Protein AF-A0AAW2VK98-F1 (afdb_monomer_lite)

Radius of gyration: 33.74 Å; chains: 1; bounding box: 53×31×109 Å

pLDDT: mean 71.26, std 14.35, range [47.94, 94.5]

InterPro domains:
  IPR008906 HAT, C-terminal dimerisation domain [PF05699] (1-48)
  IPR012337 Ribonuclease H-like superfamily [SSF53098] (1-50)

Sequence (83 aa):
MARDVLAVPVSTVASEFAFSTGGRVLDAFRSSLSPKIVQALICTQDWLRKDSKPISIEEDLSELEVVEKELMKLGVDSTIIDI

Structure (mmCIF, N/CA/C/O backbone):
data_AF-A0AAW2VK98-F1
#
_entry.id   AF-A0AAW2VK98-F1
#
loop_
_atom_site.group_PDB
_atom_site.id
_atom_site.type_symbol
_atom_site.label_atom_id
_atom_site.label_alt_id
_atom_site.label_comp_id
_atom_site.label_asym_id
_atom_site.label_entity_id
_atom_site.label_seq_id
_atom_site.pdbx_PDB_ins_code
_atom_site.Cartn_x
_atom_site.Cartn_y
_atom_site.Cartn_z
_atom_site.occupancy
_atom_site.B_iso_or_equiv
_atom_site.auth_seq_id
_atom_site.auth_comp_id
_atom_site.auth_asym_id
_atom_site.auth_atom_id
_atom_site.pdbx_PDB_model_num
ATOM 1 N N . MET A 1 1 ? 30.016 20.018 -67.929 1.00 51.88 1 MET A N 1
ATOM 2 C CA . MET A 1 1 ? 30.074 20.775 -66.661 1.00 51.88 1 MET A CA 1
ATOM 3 C C . MET A 1 1 ? 28.758 20.562 -65.934 1.00 51.88 1 MET A C 1
ATOM 5 O O . MET A 1 1 ? 27.780 21.217 -66.264 1.00 51.88 1 MET A O 1
ATOM 9 N N . ALA A 1 2 ? 28.711 19.577 -65.041 1.00 49.59 2 ALA A N 1
ATOM 10 C CA . ALA A 1 2 ? 27.538 19.275 -64.229 1.00 49.59 2 ALA A CA 1
ATOM 11 C C . ALA A 1 2 ? 27.800 19.812 -62.821 1.00 49.59 2 ALA A C 1
ATOM 13 O O . ALA A 1 2 ? 28.892 19.639 -62.286 1.00 49.59 2 ALA A O 1
ATOM 14 N N . ARG A 1 3 ? 26.841 20.571 -62.294 1.00 53.97 3 ARG A N 1
ATOM 15 C CA . ARG A 1 3 ? 26.923 21.199 -60.979 1.00 53.97 3 ARG A CA 1
ATOM 16 C C . ARG A 1 3 ? 26.503 20.164 -59.948 1.00 53.97 3 ARG A C 1
ATOM 18 O O . ARG A 1 3 ? 25.318 19.853 -59.875 1.00 53.97 3 ARG A O 1
ATOM 25 N N . ASP A 1 4 ? 27.460 19.645 -59.189 1.00 56.72 4 ASP A N 1
ATOM 26 C CA . ASP A 1 4 ? 27.158 18.785 -58.052 1.00 56.72 4 ASP A CA 1
ATOM 27 C C . ASP A 1 4 ? 26.420 19.606 -56.996 1.00 56.72 4 ASP A C 1
ATOM 29 O O . ASP A 1 4 ? 26.952 20.514 -56.355 1.00 56.72 4 ASP A O 1
ATOM 33 N N . VAL A 1 5 ? 25.128 19.312 -56.894 1.00 57.75 5 VAL A N 1
ATOM 34 C CA . VAL A 1 5 ? 24.233 19.799 -55.857 1.00 57.75 5 VAL A CA 1
ATOM 35 C C . VAL A 1 5 ? 24.725 19.187 -54.553 1.00 57.75 5 VAL A C 1
ATOM 37 O O . VAL A 1 5 ? 24.621 17.979 -54.353 1.00 57.75 5 VAL A O 1
ATOM 40 N N . LEU A 1 6 ? 25.279 20.021 -53.672 1.00 54.84 6 LEU A N 1
ATOM 41 C CA . LEU A 1 6 ? 25.596 19.655 -52.294 1.00 54.84 6 LEU A CA 1
ATOM 42 C C . LEU A 1 6 ? 24.284 19.359 -51.558 1.00 54.84 6 LEU A C 1
ATOM 44 O O . LEU A 1 6 ? 23.699 20.223 -50.907 1.00 54.84 6 LEU A O 1
ATOM 48 N N . ALA A 1 7 ? 23.792 18.132 -51.713 1.00 56.75 7 ALA A N 1
ATOM 49 C CA . ALA A 1 7 ? 22.702 17.600 -50.924 1.00 56.75 7 ALA A CA 1
ATOM 50 C C . ALA A 1 7 ? 23.215 17.444 -49.490 1.00 56.75 7 ALA A C 1
ATOM 52 O O . ALA A 1 7 ? 23.945 16.506 -49.173 1.00 56.75 7 ALA A O 1
ATOM 53 N N . VAL A 1 8 ? 22.861 18.396 -48.626 1.00 59.03 8 VAL A N 1
ATOM 54 C CA . VAL A 1 8 ? 22.958 18.208 -47.178 1.00 59.03 8 VAL A CA 1
ATOM 55 C C . VAL A 1 8 ? 22.187 16.924 -46.869 1.00 59.03 8 VAL A C 1
ATOM 57 O O . VAL A 1 8 ? 20.996 16.866 -47.193 1.00 59.03 8 VAL A O 1
ATOM 60 N N . PRO A 1 9 ? 22.810 15.881 -46.295 1.00 53.69 9 PRO A N 1
ATOM 61 C CA . PRO A 1 9 ? 22.048 14.725 -45.875 1.00 53.69 9 PRO A CA 1
ATOM 62 C C . PRO A 1 9 ? 21.106 15.215 -44.779 1.00 53.69 9 PRO A C 1
ATOM 64 O O . PRO A 1 9 ? 21.542 15.586 -43.689 1.00 53.69 9 PRO A O 1
ATOM 67 N N . VAL A 1 10 ? 19.806 15.264 -45.081 1.00 55.62 10 VAL A N 1
ATOM 68 C CA . VAL A 1 10 ? 18.776 15.353 -44.050 1.00 55.62 10 VAL A CA 1
ATOM 69 C C . VAL A 1 10 ? 18.993 14.119 -43.192 1.00 55.62 10 VAL A C 1
ATOM 71 O O . VAL A 1 10 ? 18.688 12.999 -43.607 1.00 55.62 10 VAL A O 1
ATOM 74 N N . SER A 1 11 ? 19.601 14.317 -42.023 1.00 54.28 11 SER A N 1
ATOM 75 C CA . SER A 1 11 ? 19.696 13.302 -40.988 1.00 54.28 11 SER A CA 1
ATOM 76 C C . SER A 1 11 ? 18.276 13.039 -40.508 1.00 54.28 11 SER A C 1
ATOM 78 O O . SER A 1 11 ? 17.777 13.602 -39.540 1.00 54.28 11 SER A O 1
ATOM 80 N N . THR A 1 12 ? 17.585 12.180 -41.246 1.00 58.53 12 THR A N 1
ATOM 81 C CA . THR A 1 12 ? 16.355 11.563 -40.784 1.00 58.53 12 THR A CA 1
ATOM 82 C C . THR A 1 12 ? 16.793 10.557 -39.732 1.00 58.53 12 THR A C 1
ATOM 84 O O . THR A 1 12 ? 16.916 9.365 -39.995 1.00 58.53 12 THR A O 1
ATOM 87 N N . VAL A 1 13 ? 17.119 11.048 -38.535 1.00 56.44 13 VAL A N 1
ATOM 88 C CA . VAL A 1 13 ? 17.089 10.202 -37.350 1.00 56.44 13 VAL A CA 1
ATOM 89 C C . VAL A 1 13 ? 15.632 9.781 -37.252 1.00 56.44 13 VAL A C 1
ATOM 91 O O . VAL A 1 13 ? 14.769 10.609 -36.965 1.00 56.44 13 VAL A O 1
ATOM 94 N N . ALA A 1 14 ? 15.352 8.531 -37.625 1.00 60.72 14 ALA A N 1
ATOM 95 C CA . ALA A 1 14 ? 14.014 7.967 -37.591 1.00 60.72 14 ALA A CA 1
ATOM 96 C C . ALA A 1 14 ? 13.402 8.292 -36.224 1.00 60.72 14 ALA A C 1
ATOM 98 O O . ALA A 1 14 ? 13.937 7.877 -35.192 1.00 60.72 14 ALA A O 1
ATOM 99 N N . SER A 1 15 ? 12.313 9.068 -36.200 1.00 55.28 15 SER A N 1
ATOM 100 C CA . SER A 1 15 ? 11.673 9.474 -34.940 1.00 55.28 15 SER A CA 1
ATOM 101 C C . SER A 1 15 ? 11.258 8.257 -34.105 1.00 55.28 15 SER A C 1
ATOM 103 O O . SER A 1 15 ? 11.128 8.344 -32.888 1.00 55.28 15 SER A O 1
ATOM 105 N N . GLU A 1 16 ? 11.123 7.106 -34.760 1.00 55.69 16 GLU A N 1
ATOM 106 C CA . GLU A 1 16 ? 10.866 5.801 -34.174 1.00 55.69 16 GLU A CA 1
ATOM 107 C C . GLU A 1 16 ? 11.949 5.339 -33.184 1.00 55.69 16 GLU A C 1
ATOM 109 O O . GLU A 1 16 ? 11.614 4.655 -32.227 1.00 55.69 16 GLU A O 1
ATOM 114 N N . PHE A 1 17 ? 13.221 5.748 -33.320 1.00 57.50 17 PHE A N 1
ATOM 115 C CA . PHE A 1 17 ? 14.276 5.326 -32.383 1.00 57.50 17 PHE A CA 1
ATOM 116 C C . PHE A 1 17 ? 14.306 6.177 -31.105 1.00 57.50 17 PHE A C 1
ATOM 118 O O . PHE A 1 17 ? 14.406 5.643 -30.003 1.00 57.50 17 PHE A O 1
ATOM 125 N N . ALA A 1 18 ? 14.159 7.501 -31.230 1.00 58.62 18 ALA A N 1
ATOM 126 C CA . ALA A 1 18 ? 14.150 8.415 -30.083 1.00 58.62 18 ALA A CA 1
ATOM 127 C C . ALA A 1 18 ? 12.863 8.307 -29.240 1.00 58.62 18 ALA A C 1
ATOM 129 O O . ALA A 1 18 ? 12.889 8.560 -28.036 1.00 58.62 18 ALA A O 1
ATOM 130 N N . PHE A 1 19 ? 11.751 7.886 -29.856 1.00 56.91 19 PHE A N 1
ATOM 131 C CA . PHE A 1 19 ? 10.473 7.626 -29.184 1.00 56.91 19 PHE A CA 1
ATOM 132 C C . PHE A 1 19 ? 10.148 6.138 -29.030 1.00 56.91 19 PHE A C 1
ATOM 134 O O . PHE A 1 19 ? 9.030 5.811 -28.630 1.00 56.91 19 PHE A O 1
ATOM 141 N N . SER A 1 20 ? 11.101 5.230 -29.274 1.00 60.19 20 SER A N 1
ATOM 142 C CA . SER A 1 20 ? 10.881 3.811 -29.001 1.00 60.19 20 SER A CA 1
ATOM 143 C C . SER A 1 20 ? 10.695 3.611 -27.498 1.00 60.19 20 SER A C 1
ATOM 145 O O . SER A 1 20 ? 11.630 3.562 -26.699 1.00 60.19 20 SER A O 1
ATOM 147 N N . THR A 1 21 ? 9.444 3.472 -27.082 1.00 59.44 21 THR A N 1
ATOM 148 C CA . THR A 1 21 ? 9.086 2.834 -25.815 1.00 59.44 21 THR A CA 1
ATOM 149 C C . THR A 1 21 ? 9.369 1.331 -25.846 1.00 59.44 21 THR A C 1
ATOM 151 O O . THR A 1 21 ? 9.262 0.693 -24.804 1.00 59.44 21 THR A O 1
ATOM 154 N N . GLY A 1 22 ? 9.814 0.777 -26.983 1.00 59.44 22 GLY A N 1
ATOM 155 C CA . GLY A 1 22 ? 10.115 -0.641 -27.196 1.00 59.44 22 GLY A CA 1
ATOM 156 C C . GLY A 1 22 ? 11.235 -1.226 -26.328 1.00 59.44 22 GLY A C 1
ATOM 157 O O . GLY A 1 22 ? 11.453 -2.430 -26.370 1.00 59.44 22 GLY A O 1
ATOM 158 N N . GLY A 1 23 ? 11.918 -0.414 -25.514 1.00 57.25 23 GLY A N 1
ATOM 159 C CA . GLY A 1 23 ? 12.864 -0.871 -24.484 1.00 57.25 23 GLY A CA 1
ATOM 160 C C . GLY A 1 23 ? 12.471 -0.518 -23.045 1.00 57.25 23 GLY A C 1
ATOM 161 O O . GLY A 1 23 ? 13.172 -0.891 -22.112 1.00 57.25 23 GLY A O 1
ATOM 162 N N . ARG A 1 24 ? 11.363 0.206 -22.832 1.00 61.56 24 ARG A N 1
ATOM 163 C CA . ARG A 1 24 ? 10.873 0.591 -21.497 1.00 61.56 24 ARG A CA 1
ATOM 164 C C . ARG A 1 24 ? 9.779 -0.358 -21.025 1.00 61.56 24 ARG A C 1
ATOM 166 O O . ARG A 1 24 ? 8.738 0.070 -20.536 1.00 61.56 24 ARG A O 1
ATOM 173 N N . VAL A 1 25 ? 10.023 -1.656 -21.154 1.00 61.34 25 VAL A N 1
ATOM 174 C CA . VAL A 1 25 ? 9.318 -2.616 -20.310 1.00 61.34 25 VAL A CA 1
ATOM 175 C C . VAL A 1 25 ? 9.996 -2.503 -18.954 1.00 61.34 25 VAL A C 1
ATOM 177 O O . VAL A 1 25 ? 11.177 -2.820 -18.818 1.00 61.34 25 VAL A O 1
ATOM 180 N N . LEU A 1 26 ? 9.285 -1.962 -17.964 1.00 60.78 26 LEU A N 1
ATOM 181 C CA . LEU A 1 26 ? 9.661 -2.180 -16.573 1.00 60.78 26 LEU A CA 1
ATOM 182 C C . LEU A 1 26 ? 9.684 -3.697 -16.412 1.00 60.78 26 LEU A C 1
ATOM 184 O O . LEU A 1 26 ? 8.634 -4.332 -16.461 1.00 60.78 26 LEU A O 1
ATOM 188 N N . ASP A 1 27 ? 10.888 -4.265 -16.377 1.00 62.31 27 ASP A N 1
ATOM 189 C CA . ASP A 1 27 ? 11.104 -5.698 -16.219 1.00 62.31 27 ASP A CA 1
ATOM 190 C C . ASP A 1 27 ? 10.169 -6.230 -15.122 1.00 62.31 27 ASP A C 1
ATOM 192 O O . ASP A 1 27 ? 9.940 -5.541 -14.124 1.00 62.31 27 ASP A O 1
ATOM 196 N N . ALA A 1 28 ? 9.583 -7.415 -15.301 1.00 61.16 28 ALA A N 1
ATOM 197 C CA . ALA A 1 28 ? 8.547 -7.923 -14.396 1.00 61.16 28 ALA A CA 1
ATOM 198 C C . ALA A 1 28 ? 9.031 -7.969 -12.932 1.00 61.16 28 ALA A C 1
ATOM 200 O O . ALA A 1 28 ? 8.239 -7.783 -12.009 1.00 61.16 28 ALA A O 1
ATOM 201 N N . PHE A 1 29 ? 10.346 -8.107 -12.727 1.00 60.34 29 PHE A N 1
ATOM 202 C CA . PHE A 1 29 ? 11.017 -8.026 -11.428 1.00 60.34 29 PHE A CA 1
ATOM 203 C C . PHE A 1 29 ? 11.134 -6.601 -10.860 1.00 60.34 29 PHE A C 1
ATOM 205 O O . PHE A 1 29 ? 11.198 -6.423 -9.646 1.00 60.34 29 PHE A O 1
ATOM 212 N N . ARG A 1 30 ? 11.132 -5.561 -11.703 1.00 59.41 30 ARG A N 1
ATOM 213 C CA . ARG A 1 30 ? 11.078 -4.149 -11.286 1.00 59.41 30 ARG A CA 1
ATOM 214 C C . ARG A 1 30 ? 9.659 -3.651 -11.007 1.00 59.41 30 ARG A C 1
ATOM 216 O O . ARG A 1 30 ? 9.513 -2.684 -10.263 1.00 59.41 30 ARG A O 1
ATOM 223 N N . SER A 1 31 ? 8.640 -4.299 -11.572 1.00 66.31 31 SER A N 1
ATOM 224 C CA . SER A 1 31 ? 7.223 -4.038 -11.268 1.00 66.31 31 SER A CA 1
ATOM 225 C C . SER A 1 31 ? 6.635 -4.975 -10.207 1.00 66.31 31 SER A C 1
ATOM 227 O O . SER A 1 31 ? 5.510 -4.748 -9.762 1.00 66.31 31 SER A O 1
ATOM 229 N N . SER A 1 32 ? 7.365 -6.008 -9.771 1.00 78.31 32 SER A N 1
ATOM 230 C CA . SER A 1 32 ? 6.893 -6.906 -8.717 1.00 78.31 32 SER A CA 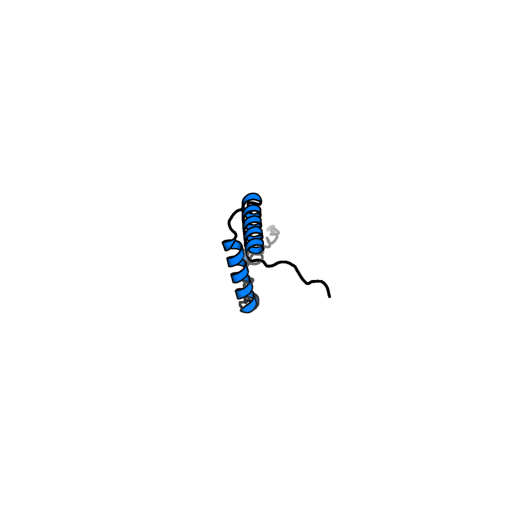1
ATOM 231 C C . SER A 1 32 ? 6.967 -6.231 -7.351 1.00 78.31 32 SER A C 1
ATOM 233 O O . SER A 1 32 ? 8.039 -5.843 -6.884 1.00 78.31 32 SER A O 1
ATOM 235 N N . LEU A 1 33 ? 5.822 -6.128 -6.687 1.00 84.50 33 LEU A N 1
ATOM 236 C CA . LEU A 1 33 ? 5.742 -5.755 -5.283 1.00 84.50 33 LEU A CA 1
ATOM 237 C C . LEU A 1 33 ? 5.842 -7.016 -4.424 1.00 84.50 33 LEU A C 1
ATOM 239 O O . LEU A 1 33 ? 5.320 -8.071 -4.789 1.00 84.50 33 LEU A O 1
ATOM 243 N N . SER A 1 34 ? 6.481 -6.913 -3.258 1.00 88.75 34 SER A N 1
ATOM 244 C CA . SER A 1 34 ? 6.427 -8.012 -2.294 1.00 88.75 34 SER A CA 1
ATOM 245 C C . SER A 1 34 ? 4.974 -8.229 -1.839 1.00 88.75 34 SER A C 1
ATOM 247 O O . SER A 1 34 ? 4.221 -7.253 -1.737 1.00 88.75 34 SER A O 1
ATOM 249 N N . PRO A 1 35 ? 4.561 -9.468 -1.507 1.00 90.69 35 PRO A N 1
ATOM 250 C CA . PRO A 1 35 ? 3.192 -9.746 -1.063 1.00 90.69 35 PRO A CA 1
ATOM 251 C C . PRO A 1 35 ? 2.733 -8.851 0.096 1.00 90.69 35 PRO A C 1
ATOM 253 O O . PRO A 1 35 ? 1.592 -8.399 0.127 1.00 90.69 35 PRO A O 1
ATOM 256 N N . LYS A 1 36 ? 3.657 -8.508 1.005 1.00 92.88 36 LYS A N 1
ATOM 257 C CA . LYS A 1 36 ? 3.408 -7.587 2.120 1.00 92.88 36 LYS A CA 1
ATOM 258 C C . LYS A 1 36 ? 3.032 -6.178 1.650 1.00 92.88 36 LYS A C 1
ATOM 260 O O . LYS A 1 36 ? 2.132 -5.572 2.223 1.00 92.88 36 LYS A O 1
ATOM 265 N N . ILE A 1 37 ? 3.711 -5.653 0.627 1.00 93.56 37 ILE A N 1
ATOM 266 C CA . ILE A 1 37 ? 3.417 -4.321 0.080 1.00 93.56 37 ILE A CA 1
ATOM 267 C C . ILE A 1 37 ? 2.065 -4.338 -0.637 1.00 93.56 37 ILE A C 1
ATOM 269 O O . ILE A 1 37 ? 1.268 -3.430 -0.435 1.00 93.56 37 ILE A O 1
ATOM 273 N N . VAL A 1 38 ? 1.770 -5.387 -1.411 1.00 92.50 38 VAL A N 1
ATOM 274 C CA . VAL A 1 38 ? 0.464 -5.534 -2.076 1.00 92.50 38 VAL A CA 1
ATOM 275 C C . VAL A 1 38 ? -0.669 -5.561 -1.051 1.00 92.50 38 VAL A C 1
ATOM 277 O O . VAL A 1 38 ? -1.638 -4.823 -1.195 1.00 92.50 38 VAL A O 1
ATOM 280 N N . GLN A 1 39 ? -0.527 -6.349 0.016 1.00 93.94 39 GLN A N 1
ATOM 281 C CA . GLN A 1 39 ? -1.527 -6.422 1.078 1.00 93.94 39 GLN A CA 1
ATOM 282 C C . GLN A 1 39 ? -1.717 -5.069 1.775 1.00 93.94 39 GLN A C 1
ATOM 284 O O . GLN A 1 39 ? -2.853 -4.650 1.971 1.00 93.94 39 GLN A O 1
ATOM 289 N N . ALA A 1 40 ? -0.630 -4.359 2.099 1.00 94.50 40 ALA A N 1
ATOM 290 C CA . ALA A 1 40 ? -0.722 -3.028 2.694 1.00 94.50 40 ALA A CA 1
ATOM 291 C C . ALA A 1 40 ? -1.487 -2.052 1.785 1.00 94.50 40 ALA A C 1
ATOM 293 O O . ALA A 1 40 ? -2.385 -1.361 2.255 1.00 94.50 40 ALA A O 1
ATOM 294 N N . LEU A 1 41 ? -1.193 -2.049 0.481 1.00 93.50 41 LEU A N 1
ATOM 295 C CA . LEU A 1 41 ? -1.879 -1.192 -0.490 1.00 93.50 41 LEU A CA 1
ATOM 296 C C . LEU A 1 41 ? -3.373 -1.516 -0.609 1.00 93.50 41 LEU A C 1
ATOM 298 O O . LEU A 1 41 ? -4.183 -0.593 -0.668 1.00 93.50 41 LEU A O 1
ATOM 302 N N . ILE A 1 42 ? -3.741 -2.801 -0.620 1.00 93.62 42 ILE A N 1
ATOM 303 C CA . ILE A 1 42 ? -5.146 -3.233 -0.658 1.00 93.62 42 ILE A CA 1
ATOM 304 C C . ILE A 1 42 ? -5.865 -2.793 0.620 1.00 93.62 42 ILE A C 1
ATOM 306 O O . ILE A 1 42 ? -6.887 -2.123 0.531 1.00 93.62 42 ILE A O 1
ATOM 310 N N . CYS A 1 43 ? -5.301 -3.068 1.800 1.00 92.00 43 CYS A N 1
ATOM 311 C CA . CYS A 1 43 ? -5.908 -2.666 3.069 1.00 92.00 43 CYS A CA 1
ATOM 312 C C . CYS A 1 43 ? -6.088 -1.143 3.174 1.00 92.00 43 CYS A C 1
ATOM 314 O O . CYS A 1 43 ? -7.134 -0.682 3.623 1.00 92.00 43 CYS A O 1
ATOM 316 N N . THR A 1 44 ? -5.100 -0.351 2.741 1.00 89.88 44 THR A N 1
ATOM 317 C CA . THR A 1 44 ? -5.216 1.115 2.715 1.00 89.88 44 THR A CA 1
ATOM 318 C C . THR A 1 44 ? -6.275 1.581 1.720 1.00 89.88 44 THR A C 1
ATOM 320 O O . THR A 1 44 ? -7.042 2.488 2.030 1.00 89.88 44 THR A O 1
ATOM 323 N N . GLN A 1 45 ? -6.355 0.968 0.537 1.00 89.12 45 GLN A N 1
ATOM 324 C CA . GLN A 1 45 ? -7.399 1.288 -0.435 1.00 89.12 45 GLN A CA 1
ATOM 325 C C . GLN A 1 45 ? -8.796 0.967 0.109 1.00 89.12 45 GLN A C 1
ATOM 327 O O . GLN A 1 45 ? -9.702 1.783 -0.043 1.00 89.12 45 GLN A O 1
ATOM 332 N N . ASP A 1 46 ? -8.969 -0.191 0.742 1.00 88.56 46 ASP A N 1
ATOM 333 C CA . ASP A 1 46 ? -10.241 -0.604 1.335 1.00 88.56 46 ASP A CA 1
ATOM 334 C C . ASP A 1 46 ? -10.648 0.323 2.484 1.00 88.56 46 ASP A C 1
ATOM 336 O O . ASP A 1 46 ? -11.811 0.715 2.568 1.00 88.56 46 ASP A O 1
ATOM 340 N N . TRP A 1 47 ? -9.688 0.748 3.313 1.00 87.25 47 TRP A N 1
ATOM 341 C CA . TRP A 1 47 ? -9.908 1.752 4.354 1.00 87.25 47 TRP A CA 1
ATOM 342 C C . TRP A 1 47 ? -10.399 3.082 3.766 1.00 87.25 47 TRP A C 1
ATOM 344 O O . TRP A 1 47 ? -11.467 3.566 4.127 1.00 87.25 47 TRP A O 1
ATOM 354 N N . LEU A 1 48 ? -9.671 3.637 2.792 1.00 83.56 48 LEU A N 1
ATOM 355 C CA . LEU A 1 48 ? -10.023 4.914 2.159 1.00 83.56 48 LEU A CA 1
ATOM 356 C C . LEU A 1 48 ? -11.371 4.868 1.429 1.00 83.56 48 LEU A C 1
ATOM 358 O O . LEU A 1 48 ? -12.061 5.878 1.337 1.00 83.56 48 LEU A O 1
ATOM 362 N N . ARG A 1 49 ? -11.756 3.705 0.891 1.00 83.12 49 ARG A N 1
ATOM 363 C CA . ARG A 1 49 ? -13.068 3.513 0.256 1.00 83.12 49 ARG A CA 1
ATOM 364 C C . ARG A 1 49 ? -14.200 3.389 1.268 1.00 83.12 49 ARG A C 1
ATOM 366 O O . ARG A 1 49 ? -15.314 3.812 0.965 1.00 83.12 49 ARG A O 1
ATOM 373 N N . LYS A 1 50 ? -13.936 2.805 2.438 1.00 74.44 50 LYS A N 1
ATOM 374 C CA . LYS A 1 50 ? -14.920 2.675 3.517 1.00 74.44 50 LYS A CA 1
ATOM 375 C C . LYS A 1 50 ? -15.327 4.044 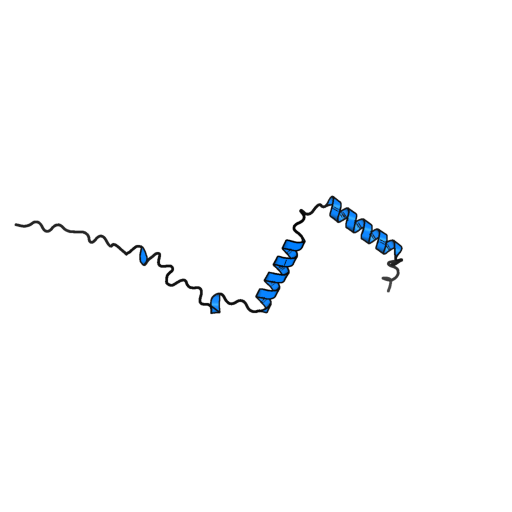4.070 1.00 74.44 50 LYS A C 1
ATOM 377 O O . LYS A 1 50 ? -16.508 4.251 4.334 1.00 74.44 50 LYS A O 1
ATOM 382 N N . ASP A 1 51 ? -14.386 4.985 4.112 1.00 66.12 51 ASP A N 1
ATOM 383 C CA . ASP A 1 51 ? -14.594 6.352 4.603 1.00 66.12 51 ASP A CA 1
ATOM 384 C C . ASP A 1 51 ? -14.973 7.341 3.480 1.00 66.12 51 ASP A C 1
ATOM 386 O O . ASP A 1 51 ? -14.720 8.537 3.571 1.00 66.12 51 ASP A O 1
ATOM 390 N N . SER A 1 52 ? -15.614 6.878 2.397 1.00 62.81 52 SER A N 1
ATOM 391 C CA . SER A 1 52 ? -16.074 7.745 1.293 1.00 62.81 52 SER A CA 1
ATOM 392 C C . SER A 1 52 ? -17.285 8.631 1.653 1.00 62.81 52 SER A C 1
ATOM 394 O O . SER A 1 52 ? -17.945 9.173 0.759 1.00 62.81 52 SER A O 1
ATOM 396 N N . LYS A 1 53 ? -17.613 8.781 2.939 1.00 69.19 53 LYS A N 1
ATOM 397 C CA . LYS A 1 53 ? -18.520 9.837 3.382 1.00 69.19 53 LYS A CA 1
ATOM 398 C C . LYS A 1 53 ? -17.685 11.113 3.517 1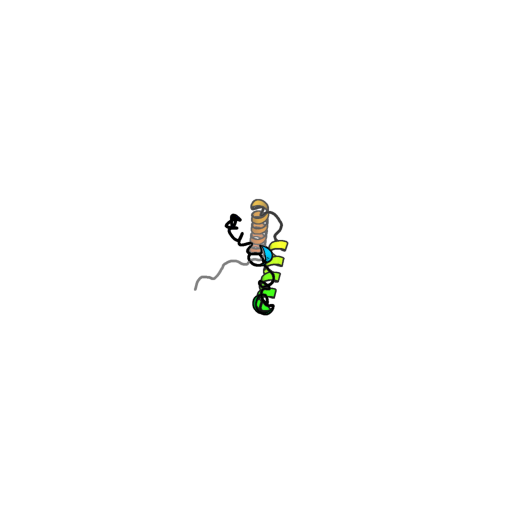.00 69.19 53 LYS A C 1
ATOM 400 O O . LYS A 1 53 ? -16.605 11.050 4.101 1.00 69.19 53 LYS A O 1
ATOM 405 N N . PRO A 1 54 ? -18.116 12.256 2.960 1.00 68.94 54 PRO A N 1
ATOM 406 C CA . PRO A 1 54 ? -17.460 13.518 3.277 1.00 68.94 54 PRO A CA 1
ATOM 407 C C . PRO A 1 54 ? -17.446 13.665 4.800 1.00 68.94 54 PRO A C 1
ATOM 409 O O . PRO A 1 54 ? -18.485 13.465 5.421 1.00 68.94 54 PRO A O 1
ATOM 412 N N . ILE A 1 55 ? -16.275 13.950 5.377 1.00 67.50 55 ILE A N 1
ATOM 413 C CA . ILE A 1 55 ? -16.109 14.162 6.820 1.00 67.50 55 ILE A CA 1
ATOM 414 C C . ILE A 1 55 ? -17.087 15.271 7.226 1.00 67.50 55 ILE A C 1
ATOM 416 O O . ILE A 1 55 ? -16.858 16.440 6.905 1.00 67.50 55 ILE A O 1
ATOM 420 N N . SER A 1 56 ? -18.202 14.899 7.856 1.00 73.69 56 SER A N 1
ATOM 421 C CA . SER A 1 56 ? -19.147 15.841 8.444 1.00 73.69 56 SER A CA 1
ATOM 422 C C . SER A 1 56 ? -18.779 15.938 9.908 1.00 73.69 56 SER A C 1
ATOM 424 O O . SER A 1 56 ? -19.144 15.095 10.721 1.00 73.69 56 SER A O 1
ATOM 426 N N . ILE A 1 57 ? -18.013 16.981 10.219 1.00 76.19 57 ILE A N 1
ATOM 427 C CA . ILE A 1 57 ? -17.497 17.239 11.562 1.00 76.19 57 ILE A CA 1
ATOM 428 C C . ILE A 1 57 ? -18.643 17.248 12.585 1.00 76.19 57 ILE A C 1
ATOM 430 O O . ILE A 1 57 ? -18.469 16.757 13.694 1.00 76.19 57 ILE A O 1
ATOM 434 N N . GLU A 1 58 ? -19.819 17.759 12.213 1.00 77.19 58 GLU A N 1
ATOM 435 C CA . GLU A 1 58 ? -21.009 17.806 13.064 1.00 77.19 58 GLU A CA 1
ATOM 436 C C . GLU A 1 58 ? -21.572 16.414 13.386 1.00 77.19 58 GLU A C 1
ATOM 438 O O . GLU A 1 58 ? -21.861 16.131 14.551 1.00 77.19 58 GLU A O 1
ATOM 443 N N . GLU A 1 59 ? -21.722 15.548 12.378 1.00 77.38 59 GLU A N 1
ATOM 444 C CA . GLU A 1 59 ? -22.212 14.176 12.559 1.00 77.38 59 GLU A CA 1
ATOM 445 C C . GLU A 1 59 ? -21.194 13.355 13.366 1.00 77.38 59 GLU A C 1
ATOM 447 O O . GLU A 1 59 ? -21.558 12.758 14.380 1.00 77.38 59 GLU A O 1
ATOM 452 N N . ASP A 1 60 ? -19.911 13.429 13.006 1.00 81.25 60 ASP A N 1
ATOM 453 C CA . ASP A 1 60 ? -18.827 12.691 13.661 1.00 81.25 60 ASP A CA 1
ATOM 454 C C . ASP A 1 60 ? -18.646 13.099 15.140 1.00 81.25 60 ASP A C 1
ATOM 456 O O . ASP A 1 60 ? -18.483 12.240 16.010 1.00 81.25 60 ASP A O 1
ATOM 460 N N . LEU A 1 61 ? -18.719 14.401 15.462 1.00 82.56 61 LEU A N 1
ATOM 461 C CA . LEU A 1 61 ? -18.682 14.891 16.850 1.00 82.56 61 LEU A CA 1
ATOM 462 C C . LEU A 1 61 ? -19.883 14.387 17.654 1.00 82.56 61 LEU A C 1
ATOM 464 O O . LEU A 1 61 ? -19.732 13.998 18.813 1.00 82.56 61 LEU A O 1
ATOM 468 N N . SER A 1 62 ? -21.070 14.374 17.042 1.00 83.31 62 SER A N 1
ATOM 469 C CA . SER A 1 62 ? -22.287 13.913 17.709 1.00 83.31 62 SER A CA 1
ATOM 470 C C . SER A 1 62 ? -22.241 12.414 18.022 1.00 83.31 62 SER A C 1
ATOM 472 O O . SER A 1 62 ? -22.635 12.006 19.116 1.00 83.31 62 SER A O 1
ATOM 474 N N . GLU A 1 63 ? -21.693 11.597 17.116 1.00 86.31 63 GLU A N 1
ATOM 475 C CA . GLU A 1 63 ? -21.470 10.169 17.350 1.00 86.31 63 GLU A CA 1
ATOM 476 C C . GLU A 1 63 ? -20.456 9.944 18.484 1.00 86.31 63 GLU A C 1
ATOM 478 O O . GLU A 1 63 ? -20.675 9.088 19.346 1.00 86.31 63 GLU A O 1
ATOM 483 N N . LEU A 1 64 ? -19.393 10.755 18.550 1.00 85.25 64 LEU A N 1
ATOM 484 C CA . LEU A 1 64 ? -18.381 10.669 19.605 1.00 85.25 64 LEU A CA 1
ATOM 485 C C . LEU A 1 64 ? -18.954 11.000 20.993 1.00 85.25 64 LEU A C 1
ATOM 487 O O . LEU A 1 64 ? -18.706 10.268 21.952 1.00 85.25 64 LEU A O 1
ATOM 491 N N . GLU A 1 65 ? -19.767 12.058 21.097 1.00 87.06 65 GLU A N 1
ATOM 492 C CA . GLU A 1 65 ? -20.447 12.427 22.346 1.00 87.06 65 GLU A CA 1
ATOM 493 C C . GLU A 1 65 ? -21.396 11.328 22.842 1.00 87.06 65 GLU A C 1
ATOM 495 O O . GLU A 1 65 ? -21.572 11.143 24.048 1.00 87.06 65 GLU A O 1
ATOM 500 N N . VAL A 1 66 ? -22.054 10.608 21.929 1.00 88.06 66 VAL A N 1
ATOM 501 C CA . VAL A 1 66 ? -22.943 9.493 22.284 1.00 88.06 66 VAL A CA 1
ATOM 502 C C . VAL A 1 66 ? -22.137 8.325 22.844 1.00 88.06 66 VAL A C 1
ATOM 504 O O . VAL A 1 66 ? -22.527 7.765 23.869 1.00 88.06 66 VAL A O 1
ATOM 507 N N . VAL A 1 67 ? -21.004 7.989 22.223 1.00 88.62 67 VAL A N 1
ATOM 508 C CA . VAL A 1 67 ? -20.099 6.942 22.721 1.00 88.62 67 VAL A CA 1
ATOM 509 C C . VAL A 1 67 ? -19.540 7.316 24.092 1.00 88.62 67 VAL A C 1
ATOM 511 O O . VAL A 1 67 ? -19.530 6.474 24.986 1.00 88.62 67 VAL A O 1
ATOM 514 N N . GLU A 1 68 ? -19.145 8.574 24.296 1.00 87.25 68 GLU A N 1
ATOM 515 C CA . GLU A 1 68 ? -18.676 9.070 25.593 1.00 87.25 68 GLU A CA 1
ATOM 516 C C . GLU A 1 68 ? -19.766 8.945 26.668 1.00 87.25 68 GLU A C 1
ATOM 518 O O . GLU A 1 68 ? -19.530 8.380 27.736 1.00 87.25 68 GLU A O 1
ATOM 523 N N . LYS A 1 69 ? -20.996 9.381 26.362 1.00 86.38 69 LYS A N 1
ATOM 524 C CA . LYS A 1 69 ? -22.152 9.247 27.262 1.00 86.38 69 LYS A CA 1
ATOM 525 C C . LYS A 1 69 ? -22.475 7.786 27.578 1.00 86.38 69 LYS A C 1
ATOM 527 O O . LYS A 1 69 ? -22.852 7.488 28.708 1.00 86.38 69 LYS A O 1
ATOM 532 N N . GLU A 1 70 ? -22.346 6.872 26.621 1.00 88.31 70 GLU A N 1
ATOM 533 C CA . GLU A 1 70 ? -22.507 5.431 26.863 1.00 88.31 70 GLU A CA 1
ATOM 534 C C . GLU A 1 70 ? -21.386 4.871 27.751 1.00 88.31 70 GLU A C 1
ATOM 536 O O . GLU A 1 70 ? -21.653 4.088 28.661 1.00 88.31 70 GLU A O 1
ATOM 541 N N . LEU A 1 71 ? -20.146 5.323 27.569 1.00 85.00 71 LEU A N 1
ATOM 542 C CA . LEU A 1 71 ? -19.007 4.903 28.388 1.00 85.00 71 LEU A CA 1
ATOM 543 C C . LEU A 1 71 ? 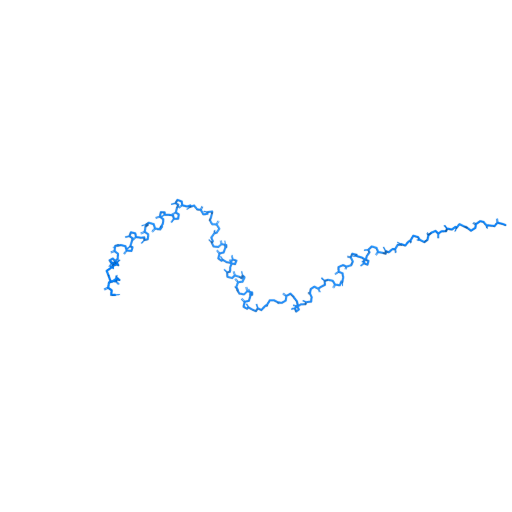-19.135 5.390 29.842 1.00 85.00 71 LEU A C 1
ATOM 545 O O . LEU A 1 71 ? -18.841 4.638 30.771 1.00 85.00 71 LEU A O 1
ATOM 549 N N . MET A 1 72 ? -19.676 6.599 30.040 1.00 82.19 72 MET A N 1
ATOM 550 C CA . MET A 1 72 ? -20.044 7.130 31.359 1.00 82.19 72 MET A CA 1
ATOM 551 C C . MET A 1 72 ? -21.162 6.310 32.025 1.00 82.19 72 MET A C 1
ATOM 553 O O . MET A 1 72 ? -21.135 6.098 33.235 1.00 82.19 72 MET A O 1
ATOM 557 N N . LYS A 1 73 ? -22.136 5.800 31.256 1.00 82.25 73 LYS A N 1
ATOM 558 C CA . LYS A 1 73 ? -23.205 4.925 31.782 1.00 82.25 73 LYS A CA 1
ATOM 559 C C . LYS A 1 73 ? -22.708 3.533 32.167 1.00 82.25 73 LYS A C 1
ATOM 561 O O . LYS A 1 73 ? -23.305 2.906 33.039 1.00 82.25 73 LYS A O 1
ATOM 566 N N . LEU A 1 74 ? -21.636 3.051 31.536 1.00 75.12 74 LEU A N 1
ATOM 567 C CA . LEU A 1 74 ? -21.004 1.769 31.861 1.00 75.12 74 LEU A CA 1
ATOM 568 C C . LEU A 1 74 ? -20.128 1.825 33.124 1.00 75.12 74 LEU A C 1
ATOM 570 O O . LEU A 1 74 ? -19.547 0.807 33.497 1.00 75.12 74 LEU A O 1
ATOM 574 N N . GLY A 1 75 ? -20.067 2.973 33.809 1.00 67.81 75 GLY A N 1
ATOM 575 C CA . GLY A 1 75 ? -19.420 3.092 35.116 1.00 67.81 75 GLY A CA 1
ATOM 576 C C . GLY A 1 75 ? -17.909 2.889 35.065 1.00 67.81 75 GLY A C 1
ATOM 577 O O . GLY A 1 75 ? -17.319 2.443 36.048 1.00 67.81 75 GLY A O 1
ATOM 578 N N . VAL A 1 76 ? -17.268 3.201 33.932 1.00 65.56 76 VAL A N 1
ATOM 579 C CA . VAL A 1 76 ? -15.808 3.337 33.884 1.00 65.56 76 VAL A CA 1
ATOM 580 C C . VAL A 1 76 ? -15.464 4.685 34.506 1.00 65.56 76 VAL A C 1
ATOM 582 O O . VAL A 1 76 ? -15.090 5.638 33.826 1.00 65.56 76 VAL A O 1
ATOM 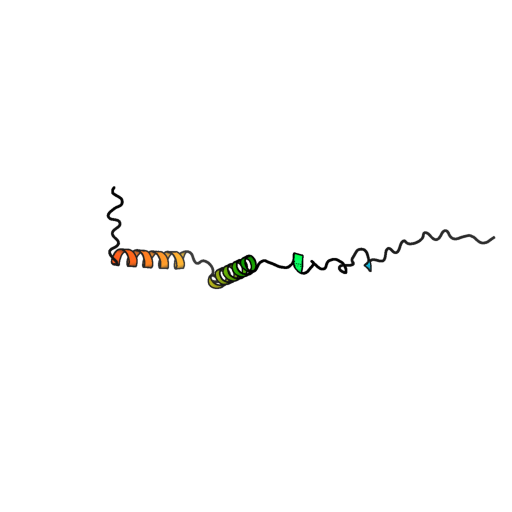585 N N . ASP A 1 77 ? -15.649 4.783 35.819 1.00 59.84 77 ASP A N 1
ATOM 586 C CA . ASP A 1 77 ? -15.057 5.868 36.575 1.00 59.84 77 ASP A CA 1
ATOM 587 C C . ASP A 1 77 ? -13.547 5.751 36.378 1.00 59.84 77 ASP A C 1
ATOM 589 O O . ASP A 1 77 ? -12.941 4.723 36.692 1.00 59.84 77 ASP A O 1
ATOM 593 N N . SER A 1 78 ? -12.927 6.813 35.870 1.00 61.91 78 SER A N 1
ATOM 594 C CA . SER A 1 78 ? -11.481 7.032 35.939 1.00 61.91 78 SER A CA 1
ATOM 595 C C . SER A 1 78 ? -11.058 7.234 37.403 1.00 61.91 78 SER A C 1
ATOM 597 O O . SER A 1 78 ? -10.488 8.261 37.768 1.00 61.91 78 SER A O 1
ATOM 599 N N . THR A 1 79 ? -11.354 6.265 38.264 1.00 62.72 79 THR A N 1
ATOM 600 C CA . THR A 1 79 ? -10.775 6.169 39.592 1.00 62.72 79 THR A CA 1
ATOM 601 C C . THR A 1 79 ? -9.590 5.222 39.475 1.00 62.72 79 THR A C 1
ATOM 603 O O . THR A 1 79 ? -9.749 4.067 39.089 1.00 62.72 79 THR A O 1
ATOM 606 N N . ILE A 1 80 ? -8.416 5.721 39.865 1.00 58.16 80 ILE A N 1
ATOM 607 C CA . ILE A 1 80 ? -7.103 5.057 39.907 1.00 58.16 80 ILE A CA 1
ATOM 608 C C . ILE A 1 80 ? -6.254 5.245 38.631 1.00 58.16 80 ILE A C 1
ATOM 610 O O . ILE A 1 80 ? -5.864 4.305 37.946 1.00 58.16 80 ILE A O 1
ATOM 614 N N . ILE A 1 81 ? -5.854 6.496 38.393 1.00 53.16 81 ILE A N 1
ATOM 615 C CA . ILE A 1 81 ? -4.416 6.795 38.309 1.00 53.16 81 ILE A CA 1
ATOM 616 C C . ILE A 1 81 ? -4.111 7.703 39.504 1.00 53.16 81 ILE A C 1
ATOM 618 O O . ILE A 1 81 ? -4.004 8.913 39.373 1.00 53.16 81 ILE A O 1
ATOM 622 N N . ASP A 1 82 ? -4.068 7.092 40.682 1.00 51.12 82 ASP A N 1
ATOM 623 C CA . ASP A 1 82 ? -3.423 7.632 41.880 1.00 51.12 82 ASP A CA 1
ATOM 624 C C . ASP A 1 82 ? -2.632 6.468 42.491 1.00 51.12 82 ASP A C 1
ATOM 626 O O . ASP A 1 82 ? -3.109 5.809 43.415 1.00 51.12 82 ASP A O 1
ATOM 630 N N . ILE A 1 83 ? -1.470 6.163 41.897 1.00 47.94 83 ILE A N 1
ATOM 631 C CA . ILE A 1 83 ? -0.276 5.590 42.548 1.00 47.94 83 ILE A CA 1
ATOM 632 C C . ILE A 1 83 ? 0.951 6.173 41.847 1.00 47.94 83 ILE A C 1
ATOM 634 O O . ILE A 1 83 ? 1.027 6.034 40.604 1.00 47.94 83 ILE A O 1
#

Organism: NCBI:txid2727402

Secondary structure (DSSP, 8-state):
--------------HHHHT-GGG----HHHHPPPHHHHHHHHHHHHHHHHT-S---HHHHHHHHHHHHHHHHHTT--------

Fol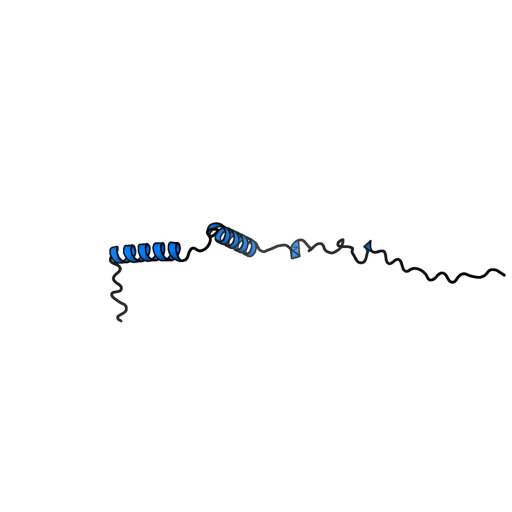dseek 3Di:
DDDPDPPPPPPCPPVCVVPVCVPVPCPVVNVDDDPVVVVVVVVVVVVVVVPPPDPPVVVVVVVVVVVVVVVVVVVPPPDDPPD